Protein AF-F9U6B6-F1 (afdb_monomer)

Organism: NCBI:txid768671

Foldseek 3Di:
DDQCPPVPDPAGVPGDPLVVVVVVCVPCVQKDQDPVVLVVVVPDPHRSPDIDD

Sequence (53 aa):
MPADMFPNRPWGPGDNPKTAVHEYLKTHPEFEIDKQIDHKLLISVAPDGYLMR

Secondary structure (DSSP, 8-state):
--TTS-TT-S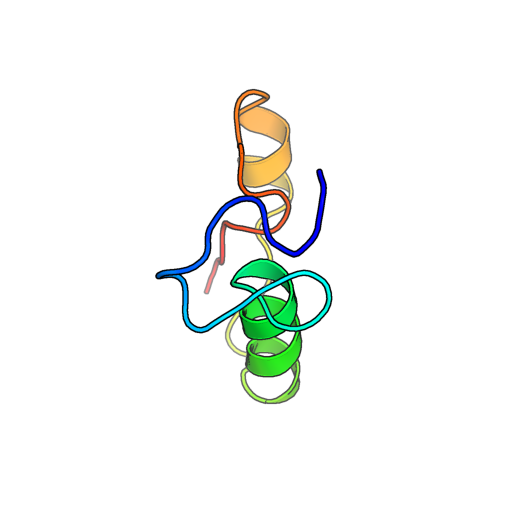-BTTBSHHHHHHHHHTT-TT-EE-HHHHHHSS--SSTT--EE-

Solvent-accessible surface area (backbone atoms only — not comparable to full-atom values): 3498 Å² total; per-residue (Å²): 131,70,82,70,79,54,79,89,51,98,58,44,88,89,46,39,73,64,50,52,51,60,57,52,47,76,79,37,82,71,44,46,67,34,60,68,60,49,64,70,58,83,72,60,96,49,79,79,68,40,74,44,115

Mean predicted aligned error: 4.48 Å

InterPro domains:
  IPR007072 Rhamnosyl O-methyltransferase [PF04989] (1-53)

Structure (mmCIF, N/CA/C/O backbone):
data_AF-F9U6B6-F1
#
_entry.id   AF-F9U6B6-F1
#
loop_
_atom_site.group_PDB
_atom_site.id
_atom_site.type_symbol
_atom_site.label_atom_id
_atom_site.label_alt_id
_atom_site.label_comp_id
_atom_site.label_asym_id
_atom_site.label_entity_id
_atom_s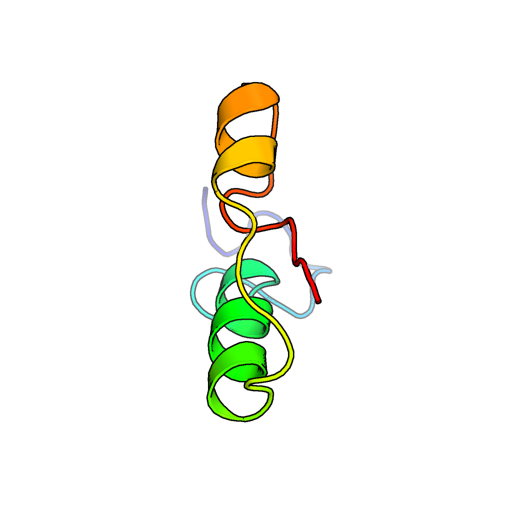ite.label_seq_id
_atom_site.pdbx_PDB_ins_code
_atom_site.Cartn_x
_atom_site.Cartn_y
_atom_site.Cartn_z
_atom_site.occupancy
_atom_site.B_iso_or_equiv
_atom_site.auth_seq_id
_atom_site.auth_comp_id
_atom_site.auth_asym_id
_atom_site.auth_atom_id
_atom_site.pdbx_PDB_model_num
ATOM 1 N N . MET A 1 1 ? 10.446 8.281 -11.800 1.00 73.44 1 MET A N 1
ATOM 2 C CA . MET A 1 1 ? 11.591 7.376 -12.045 1.00 73.44 1 MET A CA 1
ATOM 3 C C . MET A 1 1 ? 11.333 6.617 -13.340 1.00 73.44 1 MET A C 1
ATOM 5 O O . MET A 1 1 ? 10.161 6.357 -13.599 1.00 73.44 1 MET A O 1
ATOM 9 N N . PRO A 1 2 ? 12.360 6.301 -14.145 1.00 84.06 2 PRO A N 1
ATOM 10 C CA . PRO A 1 2 ? 12.219 5.447 -15.327 1.00 84.06 2 PRO A CA 1
ATOM 11 C C . PRO A 1 2 ? 11.648 4.070 -14.963 1.00 84.06 2 PRO A C 1
ATOM 13 O O . PRO A 1 2 ? 11.910 3.567 -13.869 1.00 84.06 2 PRO A O 1
ATOM 16 N N . ALA A 1 3 ? 10.853 3.481 -15.858 1.00 81.62 3 ALA A N 1
ATOM 17 C CA . ALA A 1 3 ? 10.166 2.210 -15.609 1.00 81.62 3 ALA A CA 1
ATOM 18 C C . ALA A 1 3 ? 11.136 1.018 -15.488 1.00 81.62 3 ALA A C 1
ATOM 20 O O . ALA A 1 3 ? 10.859 0.059 -14.777 1.00 81.62 3 ALA A O 1
ATOM 21 N N . ASP A 1 4 ? 12.288 1.114 -16.141 1.00 83.81 4 ASP A N 1
ATOM 22 C CA . ASP A 1 4 ? 13.343 0.110 -16.278 1.00 83.81 4 ASP A CA 1
ATOM 23 C C . ASP A 1 4 ? 14.477 0.251 -15.246 1.00 83.81 4 ASP A C 1
ATOM 25 O O . ASP A 1 4 ? 15.407 -0.551 -15.236 1.00 83.81 4 ASP A O 1
ATOM 29 N N . MET A 1 5 ? 14.393 1.228 -14.331 1.00 88.69 5 MET A N 1
ATOM 30 C CA . MET A 1 5 ? 15.416 1.471 -13.299 1.00 88.69 5 MET A CA 1
ATOM 31 C C . MET A 1 5 ? 15.669 0.239 -12.404 1.00 88.69 5 MET A C 1
ATOM 33 O O . MET A 1 5 ? 16.776 0.051 -11.902 1.00 88.69 5 MET A O 1
ATOM 37 N N . PHE A 1 6 ? 14.653 -0.604 -12.192 1.00 87.56 6 PHE A N 1
ATOM 38 C CA . PHE A 1 6 ? 14.729 -1.788 -11.330 1.00 87.56 6 PHE A CA 1
ATOM 39 C C . PHE A 1 6 ? 14.365 -3.063 -12.110 1.00 87.56 6 PHE A C 1
ATOM 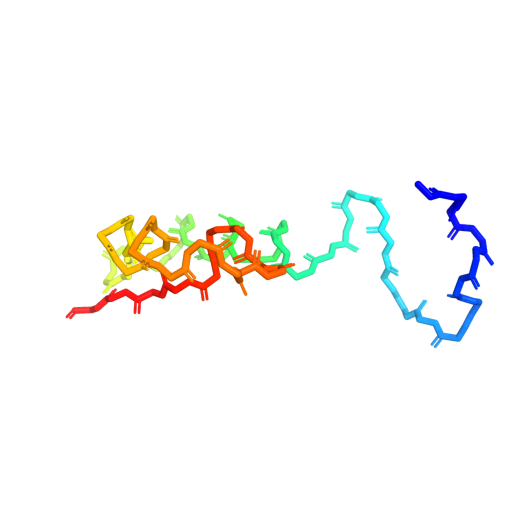41 O O . PHE A 1 6 ? 13.255 -3.570 -11.956 1.00 87.56 6 PHE A O 1
ATOM 48 N N . PRO A 1 7 ? 15.284 -3.619 -12.920 1.00 86.69 7 PRO A N 1
ATOM 49 C CA . PRO A 1 7 ? 14.970 -4.690 -13.873 1.00 86.69 7 PRO A CA 1
ATOM 50 C C . PRO A 1 7 ? 14.606 -6.035 -13.223 1.00 86.69 7 PRO A C 1
ATOM 52 O O . PRO A 1 7 ? 13.924 -6.846 -13.835 1.00 86.69 7 PRO A O 1
ATOM 55 N N . ASN A 1 8 ? 15.025 -6.275 -11.975 1.00 91.88 8 ASN A N 1
ATOM 56 C CA . ASN A 1 8 ? 14.744 -7.525 -11.251 1.00 91.88 8 ASN A CA 1
ATOM 57 C C . ASN A 1 8 ? 13.433 -7.489 -10.449 1.00 91.88 8 ASN A C 1
ATOM 59 O O . ASN A 1 8 ? 13.127 -8.422 -9.707 1.00 91.88 8 ASN A O 1
ATOM 63 N N . ARG A 1 9 ? 12.681 -6.390 -10.525 1.00 89.12 9 ARG A N 1
ATOM 64 C CA . ARG A 1 9 ? 11.423 -6.233 -9.803 1.00 89.12 9 ARG A CA 1
ATOM 65 C C . ARG A 1 9 ? 10.275 -6.760 -10.672 1.00 89.12 9 ARG A C 1
ATOM 67 O O . ARG A 1 9 ? 10.152 -6.319 -11.809 1.00 89.12 9 ARG A O 1
ATOM 74 N N . PRO A 1 10 ? 9.392 -7.625 -10.147 1.00 89.00 10 PRO A N 1
ATOM 75 C CA . PRO A 1 10 ? 8.294 -8.186 -10.936 1.00 89.00 10 PRO A CA 1
ATOM 76 C C . PRO A 1 10 ? 7.106 -7.222 -11.122 1.00 89.00 10 PRO A C 1
ATOM 78 O O . PRO A 1 10 ? 6.072 -7.632 -11.628 1.00 89.00 10 PRO A O 1
ATOM 81 N N . TRP A 1 11 ? 7.232 -5.967 -10.685 1.00 88.75 11 TRP A N 1
ATOM 82 C CA . TRP A 1 11 ? 6.165 -4.969 -10.599 1.00 88.75 11 TRP A CA 1
ATOM 83 C C . TRP A 1 11 ? 6.723 -3.558 -10.879 1.00 88.75 11 TRP A C 1
ATOM 85 O O . TRP A 1 11 ? 7.927 -3.316 -10.752 1.00 88.75 11 TRP A O 1
ATOM 95 N N . GLY A 1 12 ? 5.877 -2.605 -11.275 1.00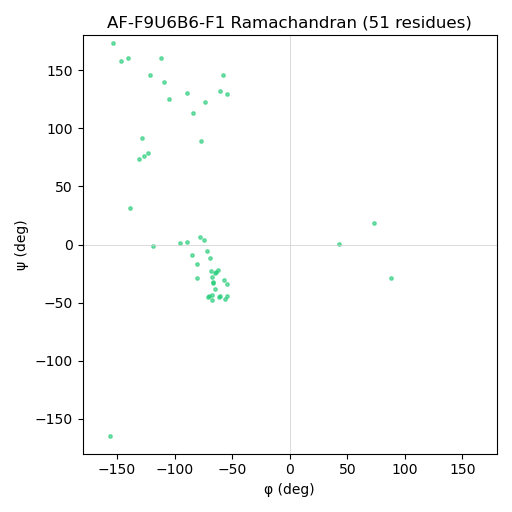 89.19 12 GLY A N 1
ATOM 96 C CA . GLY A 1 12 ? 6.290 -1.295 -11.790 1.00 89.19 12 GLY A CA 1
ATOM 97 C C . GLY A 1 12 ? 5.233 -0.189 -11.652 1.00 89.19 12 GLY A C 1
ATOM 98 O O . GLY A 1 12 ? 4.285 -0.288 -10.874 1.00 89.19 12 GLY A O 1
ATOM 99 N N . PRO A 1 13 ? 5.378 0.939 -12.361 1.00 88.69 13 PRO A N 1
ATOM 100 C CA . PRO A 1 13 ? 4.330 1.958 -12.391 1.00 88.69 13 PRO A CA 1
ATOM 101 C C . PRO A 1 13 ? 2.984 1.350 -12.836 1.00 88.69 13 PRO A C 1
ATOM 103 O O . PRO A 1 13 ? 2.931 0.652 -13.840 1.00 88.69 13 PRO A O 1
ATOM 106 N N . GLY A 1 14 ? 1.906 1.594 -12.083 1.00 90.06 14 GLY A N 1
ATOM 107 C CA . GLY A 1 14 ? 0.566 1.036 -12.350 1.00 90.06 14 GLY A CA 1
ATOM 108 C C . GLY A 1 14 ? 0.280 -0.337 -11.723 1.00 90.06 14 GLY A C 1
ATOM 109 O O . GLY A 1 14 ? -0.850 -0.590 -11.321 1.00 90.06 14 GLY A O 1
ATOM 110 N N . ASP A 1 15 ? 1.295 -1.171 -11.526 1.00 92.12 15 ASP A N 1
ATOM 111 C CA . ASP A 1 15 ? 1.196 -2.459 -10.829 1.00 92.12 15 ASP A CA 1
ATOM 112 C C . ASP A 1 15 ? 2.269 -2.496 -9.744 1.00 92.12 15 ASP A C 1
ATOM 114 O O . ASP A 1 15 ? 3.428 -2.765 -10.029 1.00 92.12 15 ASP A O 1
ATOM 118 N N . ASN A 1 16 ? 1.936 -2.069 -8.528 1.00 92.00 16 ASN A N 1
ATOM 119 C CA . ASN A 1 16 ? 2.882 -1.877 -7.429 1.00 92.00 16 ASN A CA 1
ATOM 120 C C . ASN A 1 16 ? 2.168 -2.021 -6.076 1.00 92.00 16 ASN A C 1
ATOM 122 O O . ASN A 1 16 ? 0.940 -2.088 -6.036 1.00 92.00 16 ASN A O 1
ATOM 126 N N . PRO A 1 17 ? 2.898 -2.011 -4.944 1.00 92.69 17 PRO A N 1
ATOM 127 C CA . PRO A 1 17 ? 2.281 -2.190 -3.633 1.00 92.69 17 PRO A CA 1
ATOM 128 C C . PRO A 1 17 ? 1.135 -1.216 -3.326 1.00 92.69 17 PRO A C 1
ATOM 130 O O . PRO A 1 17 ? 0.165 -1.613 -2.691 1.00 92.69 17 PRO A O 1
ATOM 133 N N . LYS A 1 18 ? 1.191 0.034 -3.810 1.00 93.81 18 LYS A N 1
ATOM 134 C CA . LYS A 1 18 ? 0.101 0.992 -3.593 1.00 93.81 18 LYS A CA 1
ATOM 135 C C . LYS A 1 18 ? -1.165 0.585 -4.348 1.00 93.81 18 LYS A C 1
ATOM 137 O O . LYS A 1 18 ? -2.242 0.582 -3.758 1.00 93.81 18 LYS A O 1
ATOM 142 N N . THR A 1 19 ? -1.050 0.231 -5.630 1.00 95.31 19 THR A N 1
ATOM 143 C CA . THR A 1 19 ? -2.220 -0.215 -6.404 1.00 95.31 19 THR A CA 1
ATOM 144 C C . THR A 1 19 ? -2.757 -1.549 -5.887 1.00 95.31 19 THR A C 1
ATOM 146 O O . THR A 1 19 ? -3.970 -1.717 -5.819 1.00 95.31 19 THR A O 1
ATOM 149 N N . ALA A 1 20 ? -1.887 -2.435 -5.393 1.00 95.75 20 ALA A N 1
ATOM 150 C CA . ALA A 1 20 ? -2.294 -3.676 -4.736 1.00 95.75 20 ALA A CA 1
ATOM 151 C C . ALA A 1 20 ? -3.146 -3.435 -3.473 1.00 95.75 20 ALA A C 1
ATOM 153 O O . ALA A 1 20 ? -4.185 -4.074 -3.316 1.00 95.75 20 ALA A O 1
ATOM 154 N N . VAL A 1 21 ? -2.762 -2.491 -2.600 1.00 95.88 21 VAL A N 1
ATOM 155 C CA . VAL A 1 21 ? -3.571 -2.117 -1.420 1.00 95.88 21 VAL A CA 1
ATOM 156 C C . VAL A 1 21 ? -4.935 -1.573 -1.844 1.00 95.88 21 VAL A C 1
ATOM 158 O O . VAL A 1 21 ? -5.959 -1.968 -1.291 1.00 95.88 21 VAL A O 1
ATOM 161 N N . HIS A 1 22 ? -4.972 -0.694 -2.848 1.00 96.31 22 HIS A N 1
ATOM 162 C CA . HIS A 1 22 ? -6.228 -0.108 -3.325 1.00 96.31 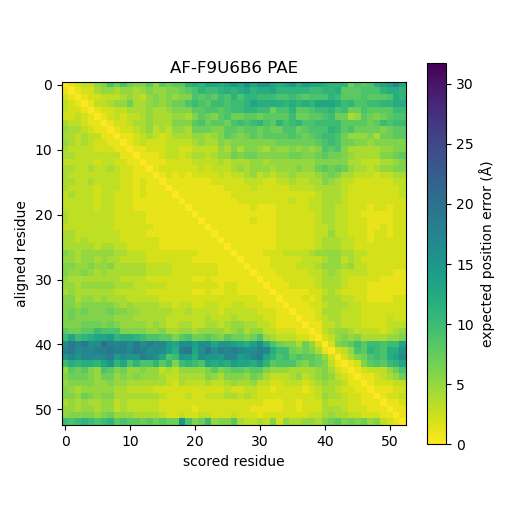22 HIS A CA 1
ATOM 163 C C . HIS A 1 22 ? -7.167 -1.159 -3.934 1.00 96.31 22 HIS A C 1
ATOM 165 O O . HIS A 1 22 ? -8.371 -1.085 -3.706 1.00 96.31 22 HIS A O 1
ATOM 171 N N . GLU A 1 23 ? -6.643 -2.150 -4.663 1.00 97.50 23 GLU A N 1
ATOM 172 C CA . GLU A 1 23 ? -7.443 -3.286 -5.148 1.00 97.50 23 GLU A CA 1
ATOM 173 C C . GLU A 1 23 ? -7.932 -4.182 -4.003 1.00 97.50 23 GLU A C 1
ATOM 175 O O . GLU A 1 23 ? -9.105 -4.558 -3.982 1.00 97.50 23 GLU A O 1
ATOM 180 N N . TYR A 1 24 ? -7.073 -4.485 -3.023 1.00 97.12 24 TYR A N 1
ATOM 181 C CA . TYR A 1 24 ? -7.423 -5.311 -1.863 1.00 97.12 24 TYR A CA 1
ATOM 182 C C . TYR A 1 24 ? -8.634 -4.746 -1.106 1.00 97.12 24 TYR A C 1
ATOM 184 O O . TYR A 1 24 ? -9.608 -5.464 -0.864 1.00 97.12 24 TYR A O 1
ATOM 192 N N . LEU A 1 25 ? -8.630 -3.439 -0.832 1.00 97.69 25 LEU A N 1
ATOM 193 C CA . LEU A 1 25 ? -9.691 -2.756 -0.084 1.00 97.69 25 LEU A CA 1
ATOM 194 C C . LEU A 1 25 ? -11.070 -2.807 -0.762 1.00 97.69 25 LEU A C 1
ATOM 196 O O . LEU A 1 25 ? -12.084 -2.711 -0.077 1.00 97.69 25 LEU A O 1
ATOM 200 N N . LYS A 1 26 ? -11.154 -3.022 -2.083 1.00 97.88 26 LYS A N 1
ATOM 201 C CA . LYS A 1 26 ? -12.452 -3.134 -2.782 1.00 97.88 26 LYS A CA 1
ATOM 202 C C . LYS A 1 26 ? -13.280 -4.336 -2.331 1.00 97.88 26 LYS A C 1
ATOM 204 O O . LYS A 1 26 ? -14.492 -4.341 -2.521 1.00 97.88 26 LYS A O 1
ATOM 209 N N . THR A 1 27 ? -12.626 -5.365 -1.797 1.00 98.19 27 THR A N 1
ATOM 210 C CA . THR A 1 27 ? -13.266 -6.633 -1.406 1.00 98.19 27 THR A CA 1
ATOM 211 C C . THR A 1 27 ? -13.137 -6.943 0.084 1.00 98.19 27 THR A C 1
ATOM 213 O O . THR A 1 27 ? -13.700 -7.938 0.530 1.00 98.19 27 THR A O 1
ATOM 216 N N . HIS A 1 28 ? -12.462 -6.079 0.850 1.00 98.06 28 HIS A N 1
ATOM 217 C CA . HIS A 1 28 ? -12.181 -6.266 2.276 1.00 98.06 28 HIS A CA 1
ATOM 218 C C . HIS A 1 28 ? -12.646 -5.040 3.083 1.00 98.06 28 HIS A C 1
ATOM 220 O O . HIS A 1 28 ? -11.825 -4.194 3.446 1.00 98.06 28 HIS A O 1
ATOM 226 N N . PRO A 1 29 ? -13.966 -4.895 3.326 1.00 96.88 29 PRO A N 1
ATOM 227 C CA . PRO A 1 29 ? -14.539 -3.740 4.022 1.00 96.88 29 PRO A CA 1
ATOM 228 C C . PRO A 1 29 ? -14.187 -3.681 5.515 1.00 96.88 29 PRO A C 1
ATOM 230 O O . PRO A 1 29 ? -14.450 -2.673 6.162 1.00 96.88 29 PRO A O 1
ATOM 233 N N . GLU A 1 30 ? -13.623 -4.749 6.079 1.00 98.06 30 GLU A N 1
ATOM 234 C CA . GLU A 1 30 ? -13.084 -4.769 7.437 1.00 98.06 30 GLU A CA 1
ATOM 235 C C . GLU A 1 30 ? -11.780 -3.976 7.582 1.00 98.06 30 GLU A C 1
ATOM 237 O O . GLU A 1 30 ? -11.285 -3.849 8.695 1.00 98.06 30 GLU A O 1
ATOM 242 N N . PHE A 1 31 ? -11.217 -3.468 6.483 1.00 97.88 31 PHE A N 1
ATOM 243 C CA . PHE A 1 31 ? -10.029 -2.629 6.501 1.00 97.88 31 PHE A CA 1
ATOM 244 C C . PHE A 1 31 ? -10.296 -1.264 5.874 1.00 97.88 31 PHE A C 1
ATOM 246 O O . PHE A 1 31 ? -11.002 -1.134 4.874 1.00 97.88 31 PHE A O 1
ATOM 253 N N . GLU A 1 32 ? -9.629 -0.248 6.410 1.00 96.75 32 GLU A N 1
ATOM 254 C CA . GLU A 1 32 ? -9.542 1.076 5.800 1.00 96.75 32 GLU A CA 1
ATOM 255 C C . GLU A 1 32 ? -8.140 1.669 5.963 1.00 96.75 32 GLU A C 1
ATOM 257 O O . GLU A 1 32 ? -7.358 1.238 6.812 1.00 96.75 32 GLU A O 1
ATOM 262 N N . ILE A 1 33 ? -7.802 2.661 5.136 1.00 95.44 33 ILE A N 1
ATOM 263 C CA . ILE A 1 33 ? -6.513 3.354 5.235 1.00 95.44 33 ILE A CA 1
ATOM 264 C C . ILE A 1 33 ? -6.533 4.277 6.453 1.00 95.44 33 ILE A C 1
ATOM 266 O O . ILE A 1 33 ? -7.324 5.221 6.515 1.00 95.44 33 ILE A O 1
ATOM 270 N N . ASP A 1 34 ? -5.588 4.079 7.367 1.00 94.69 34 ASP A N 1
ATOM 271 C CA . ASP A 1 34 ? -5.384 4.957 8.513 1.00 94.69 34 ASP A CA 1
ATOM 272 C C . ASP A 1 34 ? -4.668 6.246 8.092 1.00 94.69 34 ASP A C 1
ATOM 274 O O . ASP A 1 34 ? -3.440 6.377 8.139 1.00 94.69 34 ASP A O 1
ATOM 278 N N . LYS A 1 35 ? -5.467 7.241 7.697 1.00 90.56 35 LYS A N 1
ATOM 279 C CA . LYS A 1 35 ? -4.984 8.584 7.344 1.00 90.56 35 LYS A CA 1
ATOM 280 C C . LYS A 1 35 ? -4.376 9.329 8.522 1.00 90.56 35 LYS A C 1
ATOM 282 O O . LYS A 1 35 ? -3.565 10.232 8.317 1.00 90.56 35 LYS A O 1
ATOM 287 N N . GLN A 1 36 ? -4.764 8.993 9.750 1.00 90.56 36 GLN A N 1
ATOM 288 C CA . GLN A 1 36 ? -4.225 9.661 10.922 1.00 90.56 36 GLN A CA 1
ATOM 289 C C . GLN A 1 36 ? -2.761 9.262 11.126 1.00 90.56 36 GLN A C 1
ATOM 291 O O . GLN A 1 36 ? -1.927 10.134 11.374 1.00 90.56 36 GLN A O 1
ATOM 296 N N . ILE A 1 37 ? -2.44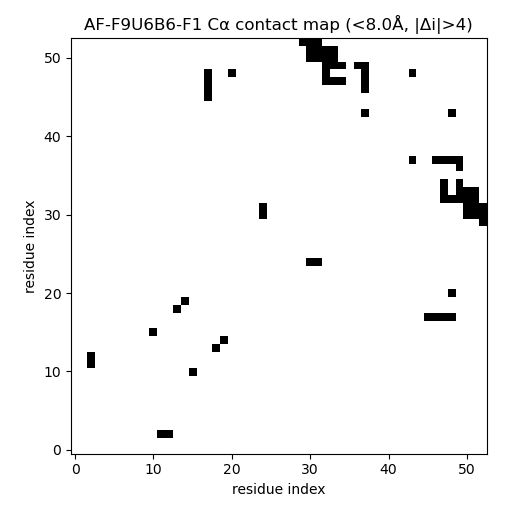1 7.974 10.998 1.00 88.94 37 ILE A N 1
ATOM 297 C CA . ILE A 1 37 ? -1.064 7.470 11.068 1.00 88.94 37 ILE A CA 1
ATOM 298 C C . ILE A 1 37 ? -0.269 7.875 9.823 1.00 88.94 37 ILE A C 1
ATOM 300 O O . ILE A 1 37 ? 0.844 8.387 9.968 1.00 88.94 37 ILE A O 1
ATOM 304 N N . ASP A 1 38 ? -0.849 7.730 8.628 1.00 86.62 38 ASP A N 1
ATOM 305 C CA . ASP A 1 38 ? -0.200 8.088 7.357 1.00 86.62 38 ASP A CA 1
ATOM 306 C C . ASP A 1 38 ? 0.293 9.548 7.358 1.00 86.62 38 ASP A C 1
ATOM 308 O O . ASP A 1 38 ? 1.448 9.824 7.028 1.00 86.62 38 ASP A O 1
ATOM 312 N N . HIS A 1 39 ? -0.533 10.482 7.846 1.00 84.56 39 HIS A N 1
ATOM 313 C CA . HIS A 1 39 ? -0.174 11.902 7.916 1.00 84.56 39 HIS A CA 1
ATOM 314 C C . HIS A 1 39 ? 0.707 12.266 9.117 1.00 84.56 39 HIS A C 1
ATOM 316 O O . HIS A 1 39 ? 1.487 13.216 9.033 1.00 84.56 39 HIS A O 1
ATOM 322 N N . LYS A 1 40 ? 0.607 11.541 10.241 1.00 82.69 40 LYS A N 1
ATOM 323 C CA . LYS A 1 40 ? 1.447 11.798 11.424 1.00 82.69 40 LYS A CA 1
ATOM 324 C C . LYS A 1 40 ? 2.913 11.486 11.167 1.00 82.69 40 LYS A C 1
ATOM 326 O O . LYS A 1 40 ? 3.773 12.126 11.767 1.00 82.69 40 LYS A O 1
ATOM 331 N N . LEU A 1 41 ? 3.204 10.499 10.320 1.00 69.69 41 LEU A N 1
ATOM 332 C CA . LEU A 1 41 ? 4.564 9.994 10.202 1.00 69.69 41 LEU A CA 1
ATOM 333 C C . LEU A 1 41 ? 5.476 10.839 9.316 1.00 69.69 41 LEU A C 1
ATOM 335 O O . LEU A 1 41 ? 6.676 10.662 9.471 1.00 69.69 41 LEU A O 1
ATOM 339 N N . LEU A 1 42 ? 4.971 11.742 8.453 1.00 62.97 42 LEU A N 1
ATOM 340 C CA . LEU A 1 42 ? 5.699 12.684 7.555 1.00 62.97 42 LEU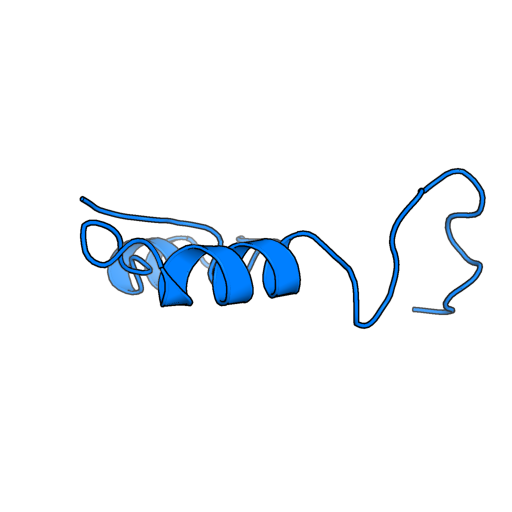 A CA 1
ATOM 341 C C . LEU A 1 42 ? 6.932 12.137 6.777 1.00 62.97 42 LEU A C 1
ATOM 343 O O . LEU A 1 42 ? 7.553 12.857 6.002 1.00 62.97 42 LEU A O 1
ATOM 347 N N . ILE A 1 43 ? 7.265 10.860 6.949 1.00 67.00 43 ILE A N 1
ATOM 348 C CA . ILE A 1 43 ? 8.412 10.095 6.451 1.00 67.00 43 ILE A CA 1
ATOM 349 C C . ILE A 1 43 ? 7.885 8.715 6.016 1.00 67.00 43 ILE A C 1
ATOM 351 O O . ILE A 1 43 ? 8.553 7.691 6.136 1.00 67.00 43 ILE A O 1
ATOM 355 N N . SER A 1 44 ? 6.641 8.647 5.539 1.00 68.06 44 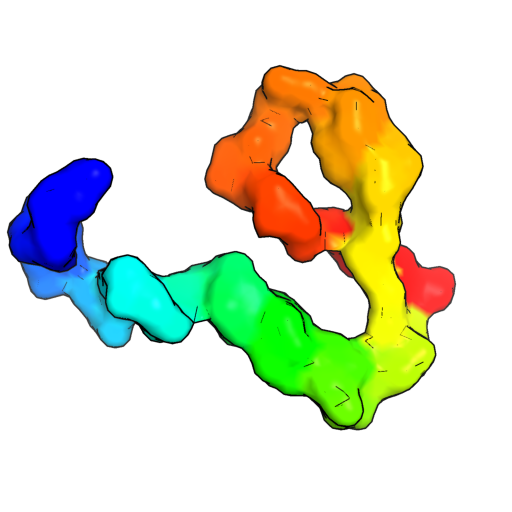SER A N 1
ATOM 356 C CA . SER A 1 44 ? 6.183 7.440 4.865 1.00 68.06 44 SER A CA 1
ATOM 357 C C . SER A 1 44 ? 6.622 7.510 3.407 1.00 68.06 44 SER A C 1
ATOM 359 O O . SER A 1 44 ? 6.139 8.329 2.630 1.00 68.06 44 SER A O 1
ATOM 361 N N . VAL A 1 45 ? 7.530 6.617 3.016 1.00 81.06 45 VAL A N 1
ATOM 362 C CA . VAL A 1 45 ? 7.795 6.311 1.597 1.00 81.06 45 VAL A CA 1
ATOM 363 C C . VAL A 1 45 ? 6.675 5.460 0.971 1.00 81.06 45 VAL A C 1
ATOM 365 O O . VAL A 1 45 ? 6.775 5.067 -0.190 1.00 81.06 45 VAL A O 1
ATOM 368 N N . ALA A 1 46 ? 5.604 5.190 1.724 1.00 85.00 46 ALA A N 1
ATOM 369 C CA . ALA A 1 46 ? 4.436 4.413 1.328 1.00 85.00 46 ALA A CA 1
ATOM 370 C C . ALA A 1 46 ? 3.137 5.172 1.683 1.00 85.00 46 ALA A C 1
ATOM 372 O O . ALA A 1 46 ? 2.468 4.815 2.654 1.00 85.00 46 ALA A O 1
ATOM 373 N N . PRO A 1 47 ? 2.778 6.236 0.941 1.00 88.81 47 PRO A N 1
ATOM 374 C CA . PRO A 1 47 ? 1.504 6.925 1.141 1.00 88.81 47 PRO A CA 1
ATOM 375 C C . PRO A 1 47 ? 0.334 5.962 0.906 1.00 88.81 47 PRO A C 1
ATOM 377 O O . PRO A 1 47 ? 0.297 5.302 -0.139 1.00 88.81 47 PRO A O 1
ATOM 380 N N . ASP A 1 48 ? -0.625 5.951 1.834 1.00 92.62 48 ASP A N 1
ATOM 381 C CA . ASP A 1 48 ? -1.726 4.976 1.957 1.00 92.62 48 ASP A CA 1
ATOM 382 C C . ASP A 1 48 ? -1.298 3.585 2.464 1.00 92.62 48 ASP A C 1
ATOM 384 O O . ASP A 1 48 ? -2.007 2.602 2.260 1.00 92.62 48 ASP A O 1
ATOM 388 N N . GLY A 1 49 ? -0.128 3.477 3.097 1.00 90.75 49 GLY A N 1
ATOM 389 C CA . GLY A 1 49 ? 0.468 2.191 3.477 1.00 90.75 49 GLY A CA 1
ATOM 390 C C . GLY A 1 49 ? -0.010 1.598 4.806 1.00 90.75 49 GLY A C 1
ATOM 391 O O . GLY A 1 49 ? 0.333 0.456 5.107 1.00 90.75 49 GLY A O 1
ATOM 392 N N . TYR A 1 50 ? -0.772 2.345 5.607 1.00 92.94 50 TYR A N 1
ATOM 393 C CA . TYR A 1 50 ? -1.249 1.905 6.921 1.00 92.94 50 TYR A CA 1
ATOM 394 C C . TYR A 1 50 ? -2.726 1.544 6.857 1.00 92.94 50 TYR A C 1
ATOM 396 O O . TYR A 1 50 ? -3.539 2.366 6.441 1.00 92.94 50 TYR A O 1
ATOM 404 N N . LEU A 1 51 ? -3.065 0.329 7.284 1.00 94.88 51 LEU A N 1
ATOM 405 C CA . LEU A 1 51 ? -4.443 -0.143 7.382 1.00 94.88 51 LEU A CA 1
ATOM 406 C C . LEU A 1 51 ? -4.853 -0.258 8.851 1.00 94.88 51 LEU A C 1
ATOM 408 O O . LEU A 1 51 ? -4.061 -0.729 9.670 1.00 94.88 51 LEU A O 1
ATOM 412 N N . MET A 1 52 ? -6.087 0.126 9.164 1.00 94.25 52 MET A N 1
ATOM 413 C CA . MET A 1 52 ? -6.741 -0.188 10.438 1.00 94.25 52 MET A CA 1
ATOM 414 C C . MET A 1 52 ? -7.894 -1.173 10.225 1.00 94.25 52 MET A C 1
ATOM 416 O O . MET A 1 52 ? -8.379 -1.313 9.101 1.00 94.25 52 MET A O 1
ATOM 420 N N . ARG A 1 53 ? -8.299 -1.848 11.306 1.00 91.69 53 ARG A N 1
ATOM 421 C CA . ARG A 1 53 ? -9.398 -2.819 11.370 1.00 91.69 53 ARG A CA 1
ATOM 422 C C . ARG A 1 53 ? -10.280 -2.544 12.579 1.00 91.69 53 ARG A C 1
ATOM 424 O O . ARG A 1 53 ? -9.694 -2.200 13.631 1.00 91.69 53 ARG A O 1
#

pLDDT: mean 89.36, std 8.29, range [62.97, 98.19]

Radius of gyration: 13.13 Å; Cα contacts (8 Å, |Δi|>4): 37; chains: 1; bounding bo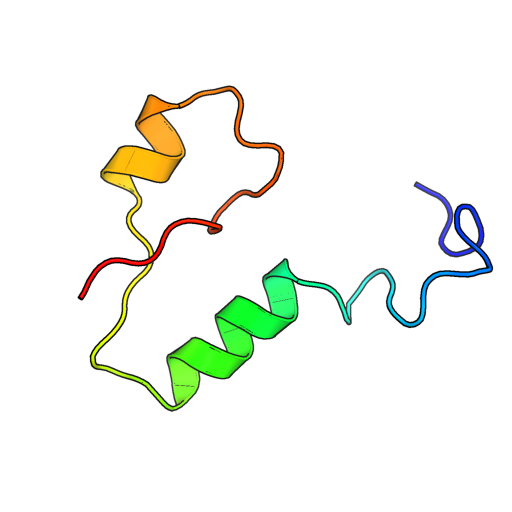x: 30×21×28 Å